Protein AF-A0A1C9WXB5-F1 (afdb_monomer_lite)

pLDDT: mean 76.04, std 19.05, range [44.22, 97.31]

Foldseek 3Di:
DVVVVVPPPPDDPPPPPPPDDPDPPPPPDDDDDDDDDDPVRVVVLVVVCVVVVHDSVVVCCVPPVVVVVVVVVVVVD

Radius of gyration: 15.67 Å; chains: 1; bounding box: 36×31×34 Å

Structure (mmCIF, N/CA/C/O backbone):
data_AF-A0A1C9WXB5-F1
#
_entry.id   AF-A0A1C9WXB5-F1
#
loop_
_atom_site.group_PDB
_atom_site.id
_atom_site.type_symbol
_atom_site.label_atom_id
_atom_site.label_alt_id
_atom_site.label_comp_id
_atom_site.label_asym_id
_atom_site.label_entity_id
_atom_site.label_seq_id
_atom_site.pdbx_PDB_ins_code
_atom_site.Cartn_x
_atom_site.Cartn_y
_atom_site.Cartn_z
_atom_site.occupancy
_atom_site.B_iso_or_equiv
_atom_site.auth_seq_id
_atom_site.auth_comp_id
_atom_site.auth_asym_id
_atom_site.auth_atom_id
_atom_site.pdbx_PDB_model_num
ATOM 1 N N . MET A 1 1 ? 13.400 6.310 14.959 1.00 45.28 1 MET A N 1
ATOM 2 C CA . MET A 1 1 ? 12.973 6.291 13.541 1.00 45.28 1 MET A CA 1
ATOM 3 C C . MET A 1 1 ? 11.504 6.681 13.326 1.00 45.28 1 MET A C 1
ATOM 5 O O . MET A 1 1 ? 11.192 7.105 12.227 1.00 45.28 1 MET A O 1
ATOM 9 N N . ALA A 1 2 ? 10.630 6.652 14.345 1.00 47.28 2 ALA A N 1
ATOM 10 C CA . ALA A 1 2 ? 9.200 6.977 14.204 1.00 47.28 2 ALA A CA 1
ATOM 11 C C . ALA A 1 2 ? 8.873 8.424 13.756 1.00 47.28 2 ALA A C 1
ATOM 13 O O . ALA A 1 2 ? 7.966 8.616 12.959 1.00 47.28 2 ALA A O 1
ATOM 14 N N . ARG A 1 3 ? 9.658 9.432 14.174 1.00 48.25 3 ARG A N 1
ATOM 15 C CA . ARG A 1 3 ? 9.357 10.857 13.902 1.00 48.25 3 ARG A CA 1
ATOM 16 C C . ARG A 1 3 ? 9.408 11.272 12.429 1.00 48.25 3 ARG A C 1
ATOM 18 O O . ARG A 1 3 ? 8.805 12.269 12.068 1.00 48.25 3 ARG A O 1
ATOM 25 N N . LYS A 1 4 ? 10.129 10.535 11.574 1.00 47.81 4 LYS A N 1
ATOM 26 C CA . LYS A 1 4 ? 10.236 10.891 10.150 1.00 47.81 4 LYS A CA 1
ATOM 27 C C . LYS A 1 4 ? 8.985 10.526 9.357 1.00 47.81 4 LYS A C 1
ATOM 29 O O . LYS A 1 4 ? 8.773 11.131 8.325 1.00 47.81 4 LYS A O 1
ATOM 34 N N . ALA A 1 5 ? 8.160 9.576 9.795 1.00 51.47 5 ALA A N 1
ATOM 35 C CA . ALA A 1 5 ? 6.966 9.183 9.041 1.00 51.47 5 ALA A CA 1
ATOM 36 C C . ALA A 1 5 ? 5.808 10.193 9.183 1.00 51.47 5 ALA A C 1
ATOM 38 O O . ALA A 1 5 ? 5.000 10.331 8.268 1.00 51.47 5 ALA A O 1
ATOM 39 N N . GLU A 1 6 ? 5.751 10.926 10.300 1.00 51.28 6 GLU A N 1
ATOM 40 C CA . GLU A 1 6 ? 4.630 11.810 10.657 1.00 51.28 6 GLU A CA 1
ATOM 41 C C . GLU A 1 6 ? 4.566 13.112 9.831 1.00 51.28 6 GLU A C 1
ATOM 43 O O . GLU A 1 6 ? 3.507 13.732 9.741 1.00 51.28 6 GLU A O 1
ATOM 48 N N . GLU A 1 7 ? 5.658 13.525 9.177 1.00 49.72 7 GLU A N 1
ATOM 49 C CA . GLU A 1 7 ? 5.725 14.805 8.448 1.00 49.72 7 GLU A CA 1
ATOM 50 C C . GLU A 1 7 ? 5.307 14.721 6.967 1.00 49.72 7 GLU A C 1
ATOM 52 O O . GLU A 1 7 ? 5.021 15.746 6.348 1.00 49.72 7 GLU A O 1
ATOM 57 N N . PHE A 1 8 ? 5.209 13.525 6.377 1.00 52.09 8 PHE A N 1
ATOM 58 C CA . PHE A 1 8 ? 5.071 13.378 4.916 1.00 52.09 8 PHE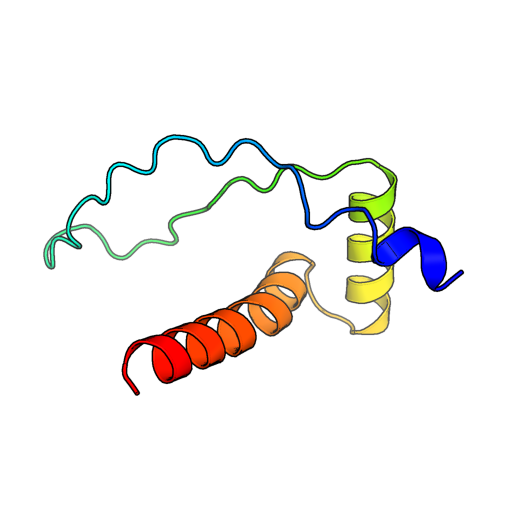 A CA 1
ATOM 59 C C . PHE A 1 8 ? 3.630 13.264 4.391 1.00 52.09 8 PHE A C 1
ATOM 61 O O . PHE A 1 8 ? 3.428 13.186 3.182 1.00 52.09 8 PHE A O 1
ATOM 68 N N . GLY A 1 9 ? 2.618 13.303 5.262 1.00 51.91 9 GLY A N 1
ATOM 69 C CA . GLY A 1 9 ? 1.200 13.242 4.871 1.00 51.91 9 GLY A CA 1
ATOM 70 C C . GLY A 1 9 ? 0.554 14.586 4.507 1.00 51.91 9 GLY A C 1
ATOM 71 O O . GLY A 1 9 ? -0.634 14.614 4.200 1.00 51.91 9 GLY A O 1
ATOM 72 N N . LYS A 1 10 ? 1.291 15.706 4.578 1.00 54.19 10 LYS A N 1
ATOM 73 C CA . LYS A 1 10 ? 0.704 17.062 4.519 1.00 54.19 10 LYS A CA 1
ATOM 74 C C . LYS A 1 10 ? 0.805 17.787 3.175 1.00 54.19 10 LYS A C 1
ATOM 76 O O . LYS A 1 10 ? 0.252 18.874 3.054 1.00 54.19 10 LYS A O 1
ATOM 81 N N . GLY A 1 11 ? 1.480 17.234 2.168 1.00 55.31 11 GLY A N 1
ATOM 82 C CA . GLY A 1 11 ? 1.712 17.985 0.933 1.00 55.31 11 GLY A CA 1
ATOM 83 C C . GLY A 1 11 ? 2.116 17.124 -0.249 1.00 55.31 11 GLY A C 1
ATOM 84 O O . GLY A 1 11 ? 3.294 17.005 -0.561 1.00 55.31 11 GLY A O 1
ATOM 85 N N . GLY A 1 12 ? 1.128 16.567 -0.940 1.00 44.22 12 GLY A N 1
ATOM 86 C CA . GLY A 1 12 ? 1.248 16.225 -2.352 1.00 44.22 12 GLY A CA 1
ATOM 87 C C . GLY A 1 12 ? 0.201 17.036 -3.100 1.00 44.22 12 GLY A C 1
ATOM 88 O O . GLY A 1 12 ? -0.947 17.059 -2.665 1.00 44.22 12 GLY A O 1
ATOM 89 N N . TYR A 1 13 ? 0.585 17.723 -4.179 1.00 49.12 13 TYR A N 1
ATOM 90 C CA . TYR A 1 13 ? -0.372 18.304 -5.125 1.00 49.12 13 TYR A CA 1
ATOM 91 C C . TYR A 1 13 ? -1.367 17.201 -5.507 1.00 49.12 13 TYR A C 1
ATOM 93 O O . TYR A 1 13 ? -0.982 16.239 -6.172 1.00 49.12 13 TYR A O 1
ATOM 101 N N . ALA A 1 14 ? -2.613 17.305 -5.048 1.00 49.81 14 ALA A N 1
ATOM 102 C CA . ALA A 1 14 ? -3.693 16.511 -5.600 1.00 49.81 14 ALA A CA 1
ATOM 103 C C . ALA A 1 14 ? -3.973 17.121 -6.981 1.00 49.81 14 ALA A C 1
ATOM 105 O O . ALA A 1 14 ? -4.394 18.279 -7.029 1.00 49.81 14 ALA A O 1
ATOM 106 N N . PRO A 1 15 ? -3.660 16.441 -8.102 1.00 50.81 15 PRO A N 1
ATOM 107 C CA . PRO A 1 15 ? -4.118 16.918 -9.401 1.00 50.81 15 PRO A CA 1
ATOM 108 C C . PRO A 1 15 ? -5.641 17.072 -9.340 1.00 50.81 15 PRO A C 1
ATOM 110 O O . PRO A 1 15 ? -6.292 16.295 -8.642 1.00 50.81 15 PRO A O 1
ATOM 113 N N . GLU A 1 16 ? -6.201 18.071 -10.027 1.00 47.78 16 GLU A N 1
ATOM 114 C CA . GLU A 1 16 ? -7.654 18.213 -10.146 1.00 47.78 16 GLU A CA 1
ATOM 115 C C . GLU A 1 16 ? -8.224 16.903 -10.698 1.00 47.78 16 GLU A C 1
ATOM 117 O O . GLU A 1 16 ? -8.060 16.568 -11.873 1.00 47.78 16 GLU A O 1
ATOM 122 N N . VAL A 1 17 ? -8.826 16.105 -9.816 1.00 51.06 17 VAL A N 1
ATOM 123 C CA . VAL A 1 17 ? -9.506 14.881 -10.207 1.00 51.06 17 VAL A CA 1
ATOM 124 C C . VAL A 1 17 ? -10.839 15.336 -10.767 1.00 51.06 17 VAL A C 1
ATOM 126 O O . VAL A 1 17 ? -11.758 15.659 -10.019 1.00 51.06 17 VAL A O 1
ATOM 129 N N . VAL A 1 18 ? -10.934 15.396 -12.093 1.00 52.47 18 VAL A N 1
ATOM 130 C CA . VAL A 1 18 ? -12.239 15.386 -12.747 1.00 52.47 18 VAL A CA 1
ATOM 131 C C . VAL A 1 18 ? -12.849 14.038 -12.387 1.00 52.47 18 VAL A C 1
ATOM 133 O O . VAL A 1 18 ? -12.412 13.005 -12.894 1.00 52.47 18 VAL A O 1
ATOM 136 N N . GLU A 1 19 ? -13.786 14.032 -11.440 1.00 48.19 19 GLU A N 1
ATOM 137 C CA . GLU A 1 19 ? -14.565 12.844 -11.108 1.00 48.19 19 GLU A CA 1
ATOM 138 C C . GLU A 1 19 ? -15.379 12.469 -12.348 1.00 48.19 19 GLU A C 1
ATOM 140 O O . GLU A 1 19 ? -16.456 13.006 -12.601 1.00 48.19 19 GLU A O 1
ATOM 145 N N . VAL A 1 20 ? -14.823 11.586 -13.180 1.00 59.53 20 VAL A N 1
ATOM 146 C CA . VAL A 1 20 ? -15.561 10.997 -14.291 1.00 59.53 20 VAL A CA 1
ATOM 147 C C . VAL A 1 20 ? -16.561 10.021 -13.666 1.00 59.53 20 VAL A C 1
ATOM 149 O O . VAL A 1 20 ? -16.137 9.105 -12.954 1.00 59.53 20 VAL A O 1
ATOM 152 N N . PRO A 1 21 ? -17.877 10.203 -13.878 1.00 59.16 21 PRO A N 1
ATOM 153 C CA . PRO A 1 21 ? -18.860 9.253 -13.388 1.00 59.16 21 PRO A CA 1
ATOM 154 C C . PRO A 1 21 ? -18.538 7.865 -13.943 1.00 59.16 21 PRO A C 1
ATOM 156 O O . PRO A 1 21 ? -18.288 7.721 -15.139 1.00 59.16 21 PRO A O 1
ATOM 159 N N . LEU A 1 22 ? -18.553 6.848 -13.078 1.00 57.84 22 LEU A N 1
ATOM 160 C CA . LEU A 1 22 ? -18.383 5.452 -13.481 1.00 57.84 22 LEU A CA 1
ATOM 161 C C . LEU A 1 22 ? -19.447 5.099 -14.530 1.00 57.84 22 LEU A C 1
ATOM 163 O O . LEU A 1 22 ? -20.626 4.970 -14.197 1.00 57.84 22 LEU A O 1
ATOM 167 N N . ASN A 1 23 ? -19.044 4.955 -15.793 1.00 65.69 23 ASN A N 1
ATOM 168 C CA . ASN A 1 23 ? -19.923 4.500 -16.860 1.00 65.69 23 ASN A CA 1
ATOM 169 C C . ASN A 1 23 ? -20.017 2.964 -16.793 1.00 65.69 23 ASN A C 1
ATOM 171 O O . ASN A 1 23 ? -19.001 2.287 -16.953 1.00 65.69 23 ASN A O 1
ATOM 175 N N . PRO A 1 24 ? -21.215 2.384 -16.598 1.00 66.38 24 PRO A N 1
ATOM 176 C CA . PRO A 1 24 ? -21.398 0.933 -16.500 1.00 66.38 24 PRO A CA 1
ATOM 177 C C . PRO A 1 24 ? -20.966 0.153 -17.749 1.00 66.38 24 PRO A C 1
ATOM 179 O O . PRO A 1 24 ? -20.822 -1.065 -17.686 1.00 66.38 24 PRO A O 1
ATOM 182 N N . ASN A 1 25 ? -20.805 0.844 -18.880 1.00 74.00 25 ASN A N 1
ATOM 183 C CA . ASN A 1 25 ? -20.444 0.256 -20.167 1.00 74.00 25 ASN A CA 1
ATOM 184 C C . ASN A 1 25 ? -18.950 0.379 -20.496 1.00 74.00 25 ASN A C 1
ATOM 186 O O . ASN A 1 25 ? -18.526 -0.114 -21.543 1.00 74.00 25 ASN A O 1
ATOM 190 N N . ASP A 1 26 ? -18.156 1.045 -19.651 1.00 68.88 26 ASP A N 1
ATOM 191 C CA . ASP A 1 26 ? -16.714 1.112 -19.866 1.00 68.88 26 ASP A CA 1
ATOM 192 C C . ASP A 1 26 ? -16.099 -0.284 -19.680 1.00 68.88 26 ASP A C 1
ATOM 194 O O . ASP A 1 26 ? -16.525 -1.044 -18.801 1.00 68.88 26 ASP A O 1
ATOM 198 N N . PRO A 1 27 ? -15.093 -0.661 -20.490 1.00 57.16 27 PRO A N 1
ATOM 199 C CA . PRO A 1 27 ? -14.426 -1.940 -20.331 1.00 57.16 27 PRO A CA 1
ATOM 200 C C . PRO A 1 27 ? -13.853 -2.054 -18.916 1.00 57.16 27 PRO A C 1
ATOM 202 O O . PRO A 1 27 ? -12.988 -1.275 -18.506 1.00 57.16 27 PRO A O 1
ATOM 205 N N . VAL A 1 28 ? -14.325 -3.062 -18.177 1.00 55.97 28 VAL A N 1
ATOM 206 C CA . VAL A 1 28 ? -13.813 -3.425 -16.850 1.00 55.97 28 VAL A CA 1
ATOM 207 C C . VAL A 1 28 ? -12.457 -4.109 -17.035 1.00 55.97 28 VAL A C 1
ATOM 209 O O . VAL A 1 28 ? -12.327 -5.330 -17.009 1.00 55.97 28 VAL A O 1
ATOM 212 N N . GLY A 1 29 ? -11.440 -3.300 -17.312 1.00 57.22 29 GLY A N 1
ATOM 213 C CA . GLY A 1 29 ? -10.034 -3.684 -17.303 1.00 57.22 29 GLY A CA 1
ATOM 214 C C . GLY A 1 29 ? -9.325 -3.111 -16.074 1.00 57.22 29 GLY A C 1
ATOM 215 O O . GLY A 1 29 ? -9.843 -2.190 -15.438 1.00 57.22 29 GLY A O 1
ATOM 216 N N . PRO A 1 30 ? -8.135 -3.622 -15.717 1.00 59.69 30 PRO A N 1
ATOM 217 C CA . PRO A 1 30 ? -7.330 -3.015 -14.666 1.00 59.69 30 PRO A CA 1
ATOM 218 C C . PRO A 1 30 ? -6.969 -1.576 -15.062 1.00 59.69 30 PRO A C 1
ATOM 220 O O . PRO A 1 30 ? -6.128 -1.354 -15.931 1.00 59.69 30 PRO A O 1
ATOM 223 N N . GLN A 1 31 ? -7.609 -0.592 -14.428 1.00 68.75 31 GLN A N 1
ATOM 224 C CA . GLN A 1 31 ? -7.208 0.807 -14.531 1.00 68.75 31 GLN A CA 1
ATOM 225 C C . GLN A 1 31 ? -6.100 1.064 -13.508 1.00 68.75 31 GLN A C 1
ATOM 227 O O . GLN A 1 31 ? -6.296 0.922 -12.301 1.00 68.75 31 GLN A O 1
ATOM 232 N N . GLY A 1 32 ? -4.903 1.373 -14.001 1.00 68.31 32 GLY A N 1
ATOM 233 C CA . GLY A 1 32 ? -3.757 1.685 -13.155 1.00 68.31 32 GLY A CA 1
ATOM 234 C C . GLY A 1 32 ? -3.759 3.150 -12.732 1.00 68.31 32 GLY A C 1
ATOM 235 O O . GLY A 1 32 ? -4.026 4.034 -13.541 1.00 68.31 32 GLY A O 1
ATOM 236 N N . ILE A 1 33 ? -3.386 3.413 -11.482 1.00 73.75 33 ILE A N 1
ATOM 237 C CA . ILE A 1 33 ? -3.010 4.749 -11.016 1.00 73.75 33 ILE A CA 1
ATOM 238 C C . ILE A 1 33 ? -1.488 4.811 -10.850 1.00 73.75 33 ILE A C 1
ATOM 240 O O . ILE A 1 33 ? -0.867 3.895 -10.309 1.00 73.75 33 ILE A O 1
ATOM 244 N N . LEU A 1 34 ? -0.871 5.890 -11.338 1.00 77.69 34 LEU A N 1
ATOM 245 C CA . LEU A 1 34 ? 0.562 6.122 -11.167 1.00 77.69 34 LEU A CA 1
ATOM 246 C C . LEU A 1 34 ? 0.831 6.705 -9.778 1.00 77.69 34 LEU A C 1
ATOM 248 O O . LEU A 1 34 ? 0.503 7.859 -9.505 1.00 77.69 34 LEU A O 1
ATOM 252 N N . PHE A 1 35 ? 1.488 5.929 -8.921 1.00 81.75 35 PHE A N 1
ATOM 253 C CA . PHE A 1 35 ? 2.009 6.429 -7.653 1.00 81.75 35 PHE A CA 1
ATOM 254 C C . PHE A 1 35 ? 3.386 7.063 -7.853 1.00 81.75 35 PHE A C 1
ATOM 256 O O . PHE A 1 35 ? 4.288 6.458 -8.436 1.00 81.75 35 PHE A O 1
ATOM 263 N N . ARG A 1 36 ? 3.567 8.281 -7.338 1.00 85.31 36 ARG A N 1
ATOM 264 C CA . ARG A 1 36 ? 4.883 8.920 -7.242 1.00 85.31 36 ARG A CA 1
ATOM 265 C C . ARG A 1 36 ? 5.442 8.685 -5.845 1.00 85.31 36 ARG A C 1
ATOM 267 O O . ARG A 1 36 ? 4.800 9.044 -4.863 1.00 85.31 36 ARG A O 1
ATOM 274 N N . PHE A 1 37 ? 6.641 8.119 -5.779 1.00 86.81 37 PHE A N 1
ATOM 275 C CA . PHE A 1 37 ? 7.363 7.859 -4.539 1.00 86.81 37 PHE A CA 1
ATOM 276 C C . PHE A 1 37 ? 8.726 8.543 -4.582 1.00 86.81 37 PHE A C 1
ATOM 278 O O . PHE A 1 37 ? 9.374 8.559 -5.630 1.00 86.81 37 PHE A O 1
ATOM 285 N N . ASN A 1 38 ? 9.177 9.069 -3.447 1.00 89.75 38 AS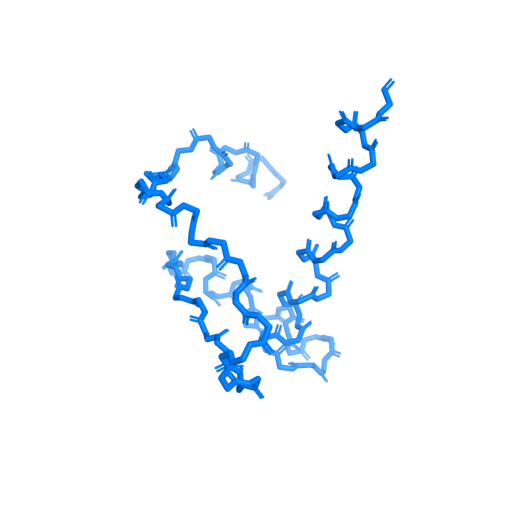N A N 1
ATOM 286 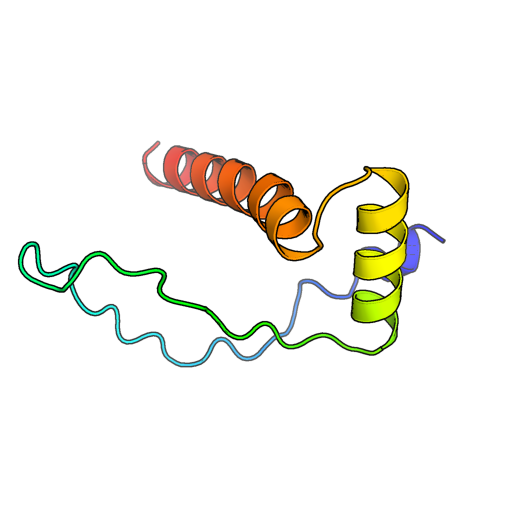C CA . ASN A 1 38 ? 10.591 9.384 -3.265 1.00 89.75 38 ASN A CA 1
ATOM 287 C C . ASN A 1 38 ? 11.410 8.096 -3.034 1.00 89.75 38 ASN A C 1
ATOM 289 O O . ASN A 1 38 ? 10.849 7.020 -2.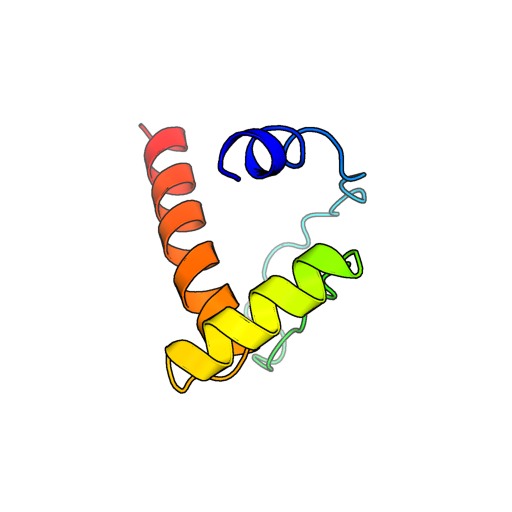805 1.00 89.75 38 ASN A O 1
ATOM 293 N N . ASP A 1 39 ? 12.741 8.202 -3.082 1.00 92.81 39 ASP A N 1
ATOM 294 C CA . ASP A 1 39 ? 13.637 7.040 -2.967 1.00 92.81 39 ASP A CA 1
ATOM 295 C C . ASP A 1 39 ? 13.427 6.260 -1.666 1.00 92.81 39 ASP A C 1
ATOM 297 O O . ASP A 1 39 ? 13.410 5.028 -1.669 1.00 92.81 39 ASP A O 1
ATOM 301 N N . TYR A 1 40 ? 13.183 6.972 -0.564 1.00 92.56 40 TYR A N 1
ATOM 302 C CA . TYR A 1 40 ? 12.932 6.357 0.734 1.00 92.56 40 TYR A CA 1
ATOM 303 C C . TYR A 1 40 ? 11.614 5.570 0.758 1.00 92.56 40 TYR A C 1
ATOM 305 O O . TYR A 1 40 ? 11.586 4.423 1.196 1.00 92.56 40 TYR A O 1
ATOM 313 N N . GLN A 1 41 ? 10.528 6.144 0.238 1.00 91.81 41 GLN A N 1
ATOM 314 C CA . GLN A 1 41 ? 9.227 5.477 0.122 1.00 91.81 41 GLN A CA 1
ATOM 315 C C . GLN A 1 41 ? 9.312 4.238 -0.772 1.00 91.81 41 GLN A C 1
ATOM 317 O O . GLN A 1 41 ? 8.740 3.200 -0.444 1.00 91.81 41 GLN A O 1
ATOM 322 N N . LYS A 1 42 ? 10.060 4.325 -1.877 1.00 92.81 42 LYS A N 1
ATOM 323 C CA . LYS A 1 42 ? 10.291 3.194 -2.780 1.00 92.81 42 LYS A CA 1
ATOM 324 C C . LYS A 1 42 ? 11.060 2.069 -2.087 1.00 92.81 42 LYS A C 1
ATOM 326 O O . LYS A 1 42 ? 10.691 0.904 -2.237 1.00 92.81 42 LYS A O 1
ATOM 331 N N . GLN A 1 43 ? 12.103 2.407 -1.328 1.00 95.75 43 GLN A N 1
ATOM 332 C CA . GLN A 1 43 ? 12.866 1.433 -0.550 1.00 95.75 43 GLN A CA 1
ATOM 333 C C . GLN A 1 43 ? 11.986 0.766 0.513 1.00 95.75 43 GLN A C 1
ATOM 335 O O . GLN A 1 43 ? 11.923 -0.460 0.564 1.00 95.75 43 GLN A O 1
ATOM 340 N N . LEU A 1 44 ? 11.243 1.558 1.289 1.00 96.25 44 LEU A N 1
ATOM 341 C CA . LEU A 1 44 ? 10.364 1.051 2.340 1.00 96.25 44 LEU A CA 1
ATOM 342 C C . LEU A 1 44 ? 9.277 0.120 1.783 1.00 96.25 44 LEU A C 1
ATOM 344 O O . LEU A 1 44 ? 9.026 -0.945 2.347 1.00 96.25 44 LEU A O 1
ATOM 348 N N . LEU A 1 45 ? 8.656 0.494 0.659 1.00 95.19 45 LEU A N 1
ATOM 349 C CA . LEU A 1 45 ? 7.654 -0.333 -0.014 1.00 95.19 45 LEU A CA 1
ATOM 350 C C . LEU A 1 45 ? 8.245 -1.669 -0.475 1.00 95.19 45 LEU A C 1
ATOM 352 O O . LEU A 1 45 ? 7.598 -2.707 -0.336 1.00 95.19 45 LEU A O 1
ATOM 356 N N . LYS A 1 46 ? 9.469 -1.652 -1.012 1.00 95.94 46 LYS A N 1
ATOM 357 C CA . LYS A 1 46 ? 10.168 -2.861 -1.450 1.00 95.94 46 LYS A CA 1
ATOM 358 C C . LYS A 1 46 ? 10.463 -3.795 -0.274 1.00 95.94 46 LYS A C 1
ATOM 360 O O . LYS A 1 46 ? 10.064 -4.952 -0.330 1.00 95.94 46 LYS A O 1
ATOM 365 N N . GLU A 1 47 ? 11.109 -3.289 0.775 1.00 97.31 47 GLU A N 1
ATOM 366 C CA . GLU A 1 47 ? 11.481 -4.077 1.960 1.00 97.31 47 GLU A CA 1
ATOM 367 C C . GLU A 1 47 ? 10.249 -4.689 2.639 1.00 97.31 47 GLU A C 1
ATOM 369 O O . GLU A 1 47 ? 10.241 -5.869 2.986 1.00 97.31 47 GLU A O 1
ATOM 374 N N . SER A 1 48 ? 9.172 -3.909 2.757 1.00 97.00 48 SER A N 1
ATOM 375 C CA . SER A 1 48 ? 7.921 -4.373 3.365 1.00 97.00 48 SER A CA 1
ATOM 376 C C . SER A 1 48 ? 7.239 -5.449 2.515 1.00 97.00 48 SER A C 1
ATOM 378 O O . SER A 1 48 ? 6.776 -6.458 3.039 1.00 97.00 48 SER A O 1
ATOM 380 N N . ALA A 1 49 ? 7.206 -5.278 1.188 1.00 96.25 49 ALA A N 1
ATOM 381 C CA . ALA A 1 49 ? 6.608 -6.264 0.287 1.00 96.25 49 ALA A CA 1
ATOM 382 C C . ALA A 1 49 ? 7.380 -7.595 0.297 1.00 96.25 49 ALA A C 1
ATOM 384 O O . ALA A 1 49 ? 6.771 -8.668 0.267 1.00 96.25 49 ALA A O 1
ATOM 385 N N . GLU A 1 50 ? 8.712 -7.527 0.379 1.00 97.12 50 GLU A N 1
ATOM 386 C CA . GLU A 1 50 ? 9.583 -8.698 0.510 1.00 97.12 50 GLU A CA 1
ATOM 387 C C . GLU A 1 50 ? 9.345 -9.439 1.832 1.00 97.12 50 GLU A C 1
ATOM 389 O O . GLU A 1 50 ? 9.171 -10.661 1.817 1.00 97.12 50 GLU A O 1
ATOM 394 N N . ALA A 1 51 ? 9.264 -8.713 2.953 1.00 96.75 51 ALA A N 1
ATOM 395 C CA . ALA A 1 51 ? 8.970 -9.291 4.265 1.00 96.75 51 ALA A CA 1
ATOM 396 C C . ALA A 1 51 ? 7.617 -10.029 4.285 1.00 96.75 51 ALA A C 1
ATOM 398 O O . ALA A 1 51 ? 7.524 -11.145 4.803 1.00 96.75 51 ALA A O 1
ATOM 399 N N . ASP A 1 52 ? 6.602 -9.456 3.635 1.00 94.25 52 ASP A N 1
ATOM 400 C CA . ASP A 1 52 ? 5.246 -10.010 3.569 1.00 94.25 52 ASP A CA 1
ATOM 401 C C . ASP A 1 52 ? 5.068 -11.102 2.501 1.00 94.25 52 ASP A C 1
ATOM 403 O O . ASP A 1 52 ? 3.993 -11.704 2.405 1.00 94.25 52 ASP A O 1
ATOM 407 N N . ARG A 1 53 ? 6.098 -11.370 1.683 1.00 95.81 53 ARG A N 1
ATOM 408 C CA . ARG A 1 53 ? 6.045 -12.273 0.515 1.00 95.81 53 ARG A CA 1
ATOM 409 C C . ARG A 1 53 ? 4.910 -11.915 -0.453 1.00 95.81 53 ARG A C 1
ATOM 411 O O . ARG A 1 53 ? 4.197 -12.788 -0.953 1.00 95.81 53 ARG A O 1
ATOM 418 N N . ARG A 1 54 ? 4.729 -10.620 -0.716 1.00 93.94 54 ARG A N 1
ATOM 419 C CA . ARG A 1 54 ? 3.688 -10.077 -1.604 1.00 93.94 54 ARG A CA 1
ATOM 420 C C . ARG A 1 54 ? 4.301 -9.171 -2.664 1.00 93.94 54 ARG A C 1
ATOM 422 O O . ARG A 1 54 ? 5.412 -8.674 -2.522 1.00 93.94 54 ARG A O 1
ATOM 429 N N . SER A 1 55 ? 3.566 -8.927 -3.747 1.00 94.19 55 SER A N 1
ATOM 430 C CA . SER A 1 55 ? 3.944 -7.863 -4.678 1.00 94.19 55 SER A CA 1
ATOM 431 C C . SER A 1 55 ? 3.718 -6.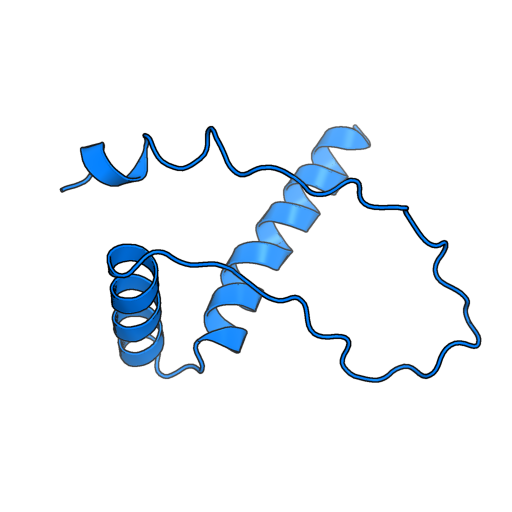492 -4.034 1.00 94.19 55 SER A C 1
ATOM 433 O O . SER A 1 55 ? 2.806 -6.321 -3.224 1.00 94.19 55 SER A O 1
ATOM 435 N N . GLN A 1 56 ? 4.506 -5.491 -4.434 1.00 92.88 56 GLN A N 1
ATOM 436 C CA . GLN A 1 56 ? 4.345 -4.109 -3.961 1.00 92.88 56 GLN A CA 1
ATOM 437 C C . GLN A 1 56 ? 2.926 -3.579 -4.217 1.00 92.88 56 GLN A C 1
ATOM 439 O O . GLN A 1 56 ? 2.345 -2.931 -3.353 1.00 92.88 56 GLN A O 1
ATOM 444 N N . GLN A 1 57 ? 2.335 -3.922 -5.370 1.00 90.81 57 GLN A N 1
ATOM 445 C CA . GLN A 1 57 ? 0.943 -3.596 -5.680 1.00 90.81 57 GLN A CA 1
ATOM 446 C C . GLN A 1 57 ? -0.022 -4.203 -4.654 1.00 90.81 57 GLN A C 1
ATOM 448 O O . GLN A 1 57 ? -0.875 -3.494 -4.132 1.00 90.81 57 GLN A O 1
ATOM 453 N N . LYS A 1 58 ? 0.117 -5.494 -4.326 1.00 91.62 58 LYS A N 1
ATOM 454 C CA . LYS A 1 58 ? -0.770 -6.155 -3.357 1.00 91.62 58 LYS A CA 1
ATOM 455 C C . LYS A 1 58 ? -0.599 -5.611 -1.945 1.00 91.62 58 LYS A C 1
ATOM 457 O O . LYS A 1 58 ? -1.585 -5.516 -1.219 1.00 91.62 58 LYS A O 1
ATOM 462 N N . LEU A 1 59 ? 0.621 -5.227 -1.571 1.00 94.31 59 LEU A N 1
ATOM 463 C CA . LEU A 1 59 ? 0.861 -4.548 -0.303 1.00 94.31 59 LEU A CA 1
ATOM 464 C C . LEU A 1 59 ? 0.144 -3.189 -0.262 1.00 94.31 59 LEU A C 1
ATOM 466 O O . LEU A 1 59 ? -0.601 -2.933 0.682 1.00 94.31 59 LEU A O 1
ATOM 470 N N . LEU A 1 60 ? 0.284 -2.366 -1.308 1.00 92.19 60 LEU A N 1
ATOM 471 C CA . LEU A 1 60 ? -0.422 -1.083 -1.415 1.00 92.19 60 LEU A CA 1
ATOM 472 C C . LEU A 1 60 ? -1.943 -1.259 -1.354 1.00 92.19 60 LEU A C 1
ATOM 474 O O . LEU A 1 60 ? -2.590 -0.582 -0.563 1.00 92.19 60 LEU A O 1
ATOM 478 N N . GLU A 1 61 ? -2.508 -2.192 -2.124 1.00 90.69 61 GLU A N 1
ATOM 479 C CA . GLU A 1 61 ? -3.943 -2.509 -2.091 1.00 90.69 61 GLU A CA 1
ATOM 480 C C . GLU A 1 61 ? -4.404 -2.883 -0.672 1.00 90.69 61 GLU A C 1
ATOM 482 O O . GLU A 1 61 ? -5.421 -2.380 -0.198 1.00 90.69 61 GLU A O 1
ATOM 487 N N . SER A 1 62 ? -3.626 -3.709 0.039 1.00 91.94 62 SER A N 1
ATOM 488 C CA . SER A 1 62 ? -3.970 -4.147 1.399 1.00 91.94 62 SER A CA 1
ATOM 489 C C . SER A 1 62 ? -3.920 -3.037 2.452 1.00 91.94 62 SER A C 1
ATOM 491 O O . SER A 1 62 ? -4.573 -3.159 3.483 1.00 91.94 62 SER A O 1
ATOM 493 N N . ILE A 1 63 ? -3.171 -1.961 2.195 1.00 91.38 63 ILE A N 1
ATOM 494 C CA . ILE A 1 63 ? -3.071 -0.799 3.085 1.00 91.38 63 ILE A CA 1
ATOM 495 C C . ILE A 1 63 ? -4.121 0.258 2.713 1.00 91.38 63 ILE A C 1
ATOM 497 O O . ILE A 1 63 ? -4.768 0.826 3.590 1.00 91.38 63 ILE A O 1
ATOM 501 N N . ILE A 1 64 ? -4.300 0.533 1.417 1.00 91.56 64 ILE A N 1
ATOM 502 C CA . ILE A 1 64 ? -5.121 1.647 0.924 1.00 91.56 64 ILE A CA 1
ATOM 503 C C . ILE A 1 64 ? -6.618 1.339 1.042 1.00 91.56 64 ILE A C 1
ATOM 505 O O . ILE A 1 64 ? -7.363 2.194 1.522 1.00 91.56 64 ILE A O 1
ATOM 509 N N . TRP A 1 65 ? -7.083 0.154 0.627 1.00 91.38 65 TRP A N 1
ATOM 510 C CA . TRP A 1 65 ? -8.526 -0.127 0.574 1.00 91.38 65 TRP A CA 1
ATOM 511 C C . TRP A 1 65 ? -9.225 -0.060 1.933 1.00 91.38 65 TRP A C 1
ATOM 513 O O . TRP A 1 65 ? -10.222 0.662 2.016 1.00 91.38 65 TRP A O 1
ATOM 523 N N . PRO A 1 66 ? -8.695 -0.670 3.012 1.00 93.69 66 PRO A N 1
ATOM 524 C CA . PRO A 1 66 ? -9.327 -0.566 4.326 1.00 93.69 66 PRO A CA 1
ATOM 525 C C . PRO A 1 66 ? -9.435 0.882 4.826 1.00 93.69 66 PRO A C 1
ATOM 527 O O . PRO A 1 66 ? -10.439 1.271 5.419 1.00 93.69 66 PRO A O 1
ATOM 530 N N . GLU A 1 67 ? -8.426 1.715 4.553 1.00 94.38 67 GLU A N 1
ATOM 531 C CA . GLU A 1 67 ? -8.433 3.126 4.952 1.00 94.38 67 GLU A CA 1
ATOM 532 C C . GLU A 1 67 ? -9.454 3.949 4.149 1.00 94.38 67 GLU A C 1
ATOM 534 O O . GLU A 1 67 ? -10.142 4.807 4.709 1.00 94.38 67 GLU A O 1
ATOM 539 N N . LEU A 1 68 ? -9.599 3.687 2.846 1.00 91.44 68 LEU A N 1
ATOM 540 C CA . LEU A 1 68 ? -10.625 4.350 2.036 1.00 91.44 68 LEU A CA 1
ATOM 541 C C . LEU A 1 68 ? -12.042 3.947 2.468 1.00 91.44 68 LEU A C 1
ATOM 543 O O . LEU A 1 68 ? -12.919 4.812 2.546 1.00 91.44 68 LEU A O 1
ATOM 547 N N . GLU A 1 69 ? -12.263 2.671 2.790 1.00 93.12 69 GLU A N 1
ATOM 548 C CA . GLU A 1 69 ? -13.537 2.168 3.322 1.00 93.12 69 GLU A CA 1
ATOM 549 C C . GLU A 1 69 ? -13.884 2.807 4.672 1.00 93.12 69 GLU A C 1
ATOM 551 O O . GLU A 1 69 ? -15.012 3.284 4.861 1.00 93.12 69 GLU A O 1
ATOM 556 N N . ARG A 1 70 ? -12.901 2.911 5.577 1.00 94.69 70 ARG A N 1
ATOM 557 C CA . ARG A 1 70 ? -13.050 3.607 6.863 1.00 94.69 70 ARG A CA 1
ATOM 558 C C . ARG A 1 70 ? -13.482 5.061 6.656 1.00 94.69 70 ARG A C 1
ATOM 560 O O . ARG A 1 70 ? -14.512 5.477 7.181 1.00 94.69 70 ARG A O 1
ATOM 567 N N . ARG A 1 71 ? -12.775 5.813 5.802 1.00 92.69 71 ARG A N 1
ATOM 568 C CA . ARG A 1 71 ? -13.098 7.224 5.495 1.00 92.69 71 ARG A CA 1
ATOM 569 C C . ARG A 1 71 ? -14.435 7.416 4.791 1.00 92.69 71 ARG A C 1
ATOM 571 O O . ARG A 1 71 ? -15.022 8.493 4.878 1.00 92.69 71 ARG A O 1
ATOM 578 N N . LYS A 1 72 ? -14.882 6.444 3.995 1.00 91.12 72 LYS A N 1
ATOM 579 C CA .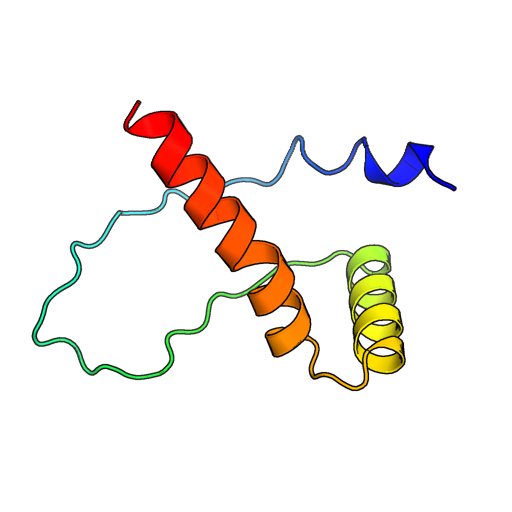 LYS A 1 72 ? -16.209 6.490 3.366 1.00 91.12 72 LYS A CA 1
ATOM 580 C C . LYS A 1 72 ? -17.298 6.339 4.425 1.00 91.12 72 LYS A C 1
ATOM 582 O O . LYS A 1 72 ? -18.268 7.084 4.396 1.00 91.12 72 LYS A O 1
ATOM 587 N N . THR A 1 73 ? -17.109 5.407 5.356 1.00 92.25 73 THR A N 1
ATOM 588 C CA . THR A 1 73 ? -18.041 5.176 6.466 1.00 92.25 73 THR A CA 1
ATOM 589 C C . THR A 1 73 ? -18.151 6.415 7.350 1.00 92.25 73 THR A C 1
ATOM 591 O O . THR A 1 73 ? -19.256 6.878 7.593 1.00 92.25 73 THR A O 1
ATOM 594 N N . GLU A 1 74 ? -17.021 7.018 7.726 1.00 93.00 74 GLU A N 1
ATOM 595 C CA . GLU A 1 74 ? -16.971 8.226 8.569 1.00 93.00 74 GLU A CA 1
ATOM 596 C C . GLU A 1 74 ? -17.605 9.468 7.932 1.00 93.00 74 GLU A C 1
ATOM 598 O O . GLU A 1 74 ? -18.078 10.340 8.646 1.00 93.00 74 GLU A O 1
ATOM 603 N N . ARG A 1 75 ? -17.618 9.572 6.597 1.00 88.44 75 ARG A N 1
ATOM 604 C CA . ARG A 1 75 ? -18.262 10.690 5.883 1.00 88.44 75 ARG A CA 1
ATOM 605 C C . ARG A 1 75 ? -19.775 10.536 5.732 1.00 88.44 75 ARG A C 1
ATOM 607 O O . ARG A 1 75 ? -20.449 11.525 5.475 1.00 88.44 75 ARG A O 1
ATOM 614 N N . ASN A 1 76 ? -20.276 9.306 5.820 1.00 74.88 76 ASN A N 1
ATOM 615 C CA . ASN A 1 76 ? -21.692 8.978 5.656 1.00 74.88 76 ASN A CA 1
ATOM 616 C C . ASN A 1 76 ? -22.416 8.791 7.003 1.00 74.88 76 ASN A C 1
ATOM 618 O O . ASN A 1 76 ? -23.587 8.407 7.008 1.00 74.88 76 ASN A O 1
ATOM 622 N N . GLN A 1 77 ? -21.711 9.012 8.116 1.00 58.94 77 GLN A N 1
ATOM 623 C CA . GLN A 1 77 ? -22.251 9.125 9.472 1.00 58.94 77 GLN A CA 1
ATOM 624 C C . GLN A 1 77 ? -22.481 10.596 9.814 1.00 58.94 77 GLN A C 1
ATOM 626 O O . GLN A 1 77 ? -23.487 10.864 10.506 1.00 58.94 77 GLN A O 1
#

Sequence (77 aa):
MARKAEEFGKGGYAPEVVEVPLNPNDPVGPQGILFRFNDYQKQLLKESAEADRRSQQKLLESIIWPELERRKTERNQ

Secondary structure (DSSP, 8-state):
-GGGTTTTTS-------------TTS------------HHHHHHHHHHHHHTTS-HHHHHHHHHHHHHHHHHHHH--